Protein AF-A0A519QC49-F1 (afdb_monomer_lite)

Secondary structure (DSSP, 8-state):
-------------------------------------PPPPPPPPTTSHHHHHHTT----PPPGGGS-HHHHHHHHHHHHHHHHHHHHHHHHHHHHHHHHHHHHHHHHHHHHHHHHHHHHHHHHHHHHHHHHHHHHHHHHHHHHHHHHHHHTTSPP--PPPPP-

Radius of gyration: 49.4 Å; chains: 1; bounding box: 110×59×111 Å

Sequence (164 aa):
MTRTAAAAAVACLATLMMAAAPALAQSARPAAETQATAPAAPAPTPGSDDWLRQRGESYHSAPESAQDPAEVSATAKLNESIAARNAAAEQAEAAEQARFNSENQRWQDDAARSSTARVQWEADVAAANAAQARWERERAAYDAEVAACRASGRTCITPSPSPK

Foldseek 3Di:
DDDDDDDDD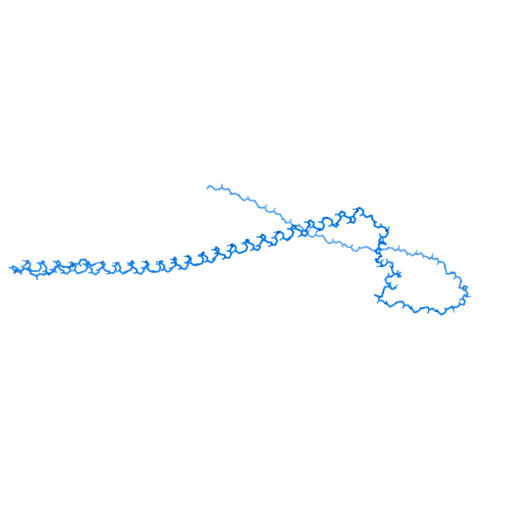DDDDDDDDDDDDDDDDDDDDDDDDDDDDDPDDDDDDPPDQVNCVVVVNDDDDDPPVPDDPVVVVVVVVVVVVVVVVVVVVVVVVVVVVVVVVVVVVVVVVVVVVVVVVVVVVVVVVVVVVVLVVVLVVQQVVVVVVVVVCVVVVHDDDDDRDDRD

pLDDT: mean 80.17, std 21.83, range [35.28, 98.81]

Structure (mmCIF, N/CA/C/O backbone):
data_AF-A0A519QC49-F1
#
_entry.id   AF-A0A519QC49-F1
#
loop_
_atom_site.group_PDB
_atom_site.id
_atom_site.type_symbol
_atom_site.label_atom_id
_atom_site.label_alt_id
_atom_site.label_comp_id
_atom_site.label_asym_id
_atom_site.label_entity_id
_atom_site.label_seq_id
_atom_site.pdbx_PDB_ins_code
_atom_site.Cartn_x
_atom_site.Cartn_y
_atom_site.Cartn_z
_atom_site.occupancy
_atom_site.B_iso_or_equiv
_atom_site.auth_seq_id
_atom_site.auth_comp_id
_atom_site.auth_asym_id
_atom_site.auth_atom_id
_atom_site.pdbx_PDB_model_num
ATOM 1 N N . MET A 1 1 ? 24.251 -10.880 28.088 1.00 37.25 1 MET A N 1
ATOM 2 C CA . MET A 1 1 ? 25.127 -11.609 27.144 1.00 37.25 1 MET A CA 1
ATOM 3 C C . MET A 1 1 ? 24.983 -10.948 25.766 1.00 37.25 1 MET A C 1
ATOM 5 O O . MET A 1 1 ? 24.085 -11.312 25.030 1.00 37.25 1 MET A O 1
ATOM 9 N N . THR A 1 2 ? 25.491 -9.729 25.546 1.00 39.72 2 THR A N 1
ATOM 10 C CA . THR A 1 2 ? 26.839 -9.334 25.051 1.00 39.72 2 THR A CA 1
ATOM 11 C C . THR A 1 2 ? 27.225 -9.871 23.669 1.00 39.72 2 THR A C 1
ATOM 13 O O . THR A 1 2 ? 27.637 -11.021 23.577 1.00 39.72 2 THR A O 1
ATOM 16 N N . ARG A 1 3 ? 27.206 -8.986 22.658 1.00 42.25 3 ARG A N 1
ATOM 17 C CA . ARG A 1 3 ? 28.170 -8.855 21.537 1.00 42.25 3 ARG A CA 1
ATOM 18 C C . ARG A 1 3 ? 28.115 -7.386 21.058 1.00 42.25 3 ARG A C 1
ATOM 20 O O . ARG A 1 3 ? 27.087 -6.978 20.539 1.00 42.25 3 ARG A O 1
ATOM 27 N N . THR A 1 4 ? 28.929 -6.485 21.619 1.00 43.25 4 THR A N 1
ATOM 28 C CA . THR A 1 4 ? 30.255 -5.984 21.161 1.00 43.25 4 THR A CA 1
ATOM 29 C C . THR A 1 4 ? 30.256 -5.187 19.850 1.00 43.25 4 THR A C 1
ATOM 31 O O . THR A 1 4 ? 29.840 -5.680 18.809 1.00 43.25 4 THR A O 1
ATOM 34 N N . ALA A 1 5 ? 30.780 -3.961 19.959 1.00 49.41 5 ALA A N 1
ATOM 35 C CA . ALA A 1 5 ? 30.944 -2.907 18.959 1.00 49.41 5 ALA A CA 1
ATOM 36 C C . ALA A 1 5 ? 32.330 -2.913 18.270 1.00 49.41 5 ALA A C 1
ATOM 38 O O . ALA A 1 5 ? 33.265 -3.503 18.804 1.00 49.41 5 ALA A O 1
ATOM 39 N N . ALA A 1 6 ? 32.463 -2.170 17.161 1.00 38.78 6 ALA A N 1
ATOM 40 C CA . ALA A 1 6 ? 33.683 -1.508 16.646 1.00 38.78 6 ALA A CA 1
ATOM 41 C C . ALA A 1 6 ? 33.224 -0.490 15.564 1.00 38.78 6 ALA A C 1
ATOM 43 O O . ALA A 1 6 ? 32.424 -0.877 14.721 1.00 38.78 6 ALA A O 1
ATOM 44 N N . ALA A 1 7 ? 33.448 0.832 15.565 1.00 42.34 7 ALA A N 1
ATOM 45 C CA . ALA A 1 7 ? 34.576 1.739 15.846 1.00 42.34 7 ALA A CA 1
ATOM 46 C C . ALA A 1 7 ? 35.445 2.107 14.609 1.00 42.34 7 ALA A C 1
ATOM 48 O O . ALA A 1 7 ? 36.237 1.297 14.149 1.00 42.34 7 ALA A O 1
ATOM 49 N N . ALA A 1 8 ? 35.316 3.389 14.210 1.00 44.12 8 ALA A N 1
ATOM 50 C CA . ALA A 1 8 ? 36.324 4.356 13.723 1.00 44.12 8 ALA A CA 1
ATOM 51 C C . ALA A 1 8 ? 36.973 4.260 12.318 1.00 44.12 8 ALA A C 1
ATOM 53 O O . ALA A 1 8 ? 37.589 3.260 11.979 1.00 44.12 8 ALA A O 1
ATOM 54 N N . ALA A 1 9 ? 36.997 5.400 11.598 1.00 39.31 9 ALA A N 1
ATOM 55 C CA . ALA A 1 9 ? 38.234 6.055 11.119 1.00 39.31 9 ALA A CA 1
ATOM 56 C C . ALA A 1 9 ? 37.977 7.481 10.560 1.00 39.31 9 ALA A C 1
ATOM 58 O O . ALA A 1 9 ? 36.993 7.730 9.872 1.00 39.31 9 ALA A O 1
ATOM 59 N N . VAL A 1 10 ? 38.890 8.400 10.891 1.00 48.16 10 VAL A N 1
ATOM 60 C CA . VAL A 1 10 ? 38.971 9.847 10.584 1.00 48.16 10 VAL A CA 1
ATOM 61 C C . VAL A 1 10 ? 40.081 10.100 9.538 1.00 48.16 10 VAL A C 1
ATOM 63 O O . VAL A 1 10 ? 40.940 9.236 9.386 1.00 48.16 10 VAL A O 1
ATOM 66 N N . ALA A 1 11 ? 40.115 11.318 8.956 1.00 41.78 11 ALA A N 1
ATOM 67 C CA . ALA A 1 11 ? 41.277 12.068 8.401 1.00 41.78 11 ALA A CA 1
ATOM 68 C C . ALA A 1 11 ? 41.340 12.162 6.858 1.00 41.78 11 ALA A C 1
ATOM 70 O O . ALA A 1 11 ? 40.933 11.237 6.175 1.00 41.78 11 ALA A O 1
ATOM 71 N N . CYS A 1 12 ? 41.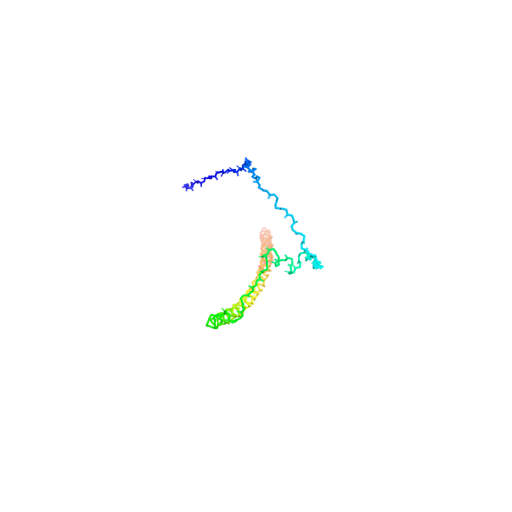888 13.191 6.198 1.00 35.28 12 CYS A N 1
ATOM 72 C CA . CYS A 1 12 ? 42.264 14.583 6.486 1.00 35.28 12 CYS A CA 1
ATOM 73 C C . CYS A 1 12 ? 42.621 15.237 5.127 1.00 35.28 12 CYS A C 1
ATOM 75 O O . CYS A 1 12 ? 42.985 14.550 4.179 1.00 35.28 12 CYS A O 1
ATOM 77 N N . LEU A 1 13 ? 42.541 16.568 5.097 1.00 48.38 13 LEU A N 1
ATOM 78 C CA . LEU A 1 13 ? 43.087 17.560 4.153 1.00 48.38 13 LEU A CA 1
ATOM 79 C C . LEU A 1 13 ? 44.242 17.161 3.205 1.00 48.38 13 LEU A C 1
ATOM 81 O O . LEU A 1 13 ? 45.241 16.596 3.639 1.00 48.38 13 LEU A O 1
ATOM 85 N N . ALA A 1 14 ? 44.198 17.694 1.975 1.00 48.84 14 ALA A N 1
ATOM 86 C CA . ALA A 1 14 ? 45.393 18.019 1.189 1.00 48.84 14 ALA A CA 1
ATOM 87 C C . ALA A 1 14 ? 45.165 19.275 0.318 1.00 48.84 14 ALA A C 1
ATOM 89 O O . ALA A 1 14 ? 44.470 19.244 -0.695 1.00 48.84 14 ALA A O 1
ATOM 90 N N . THR A 1 15 ? 45.755 20.390 0.745 1.00 52.38 15 THR A N 1
ATOM 91 C CA . THR A 1 15 ? 46.051 21.591 -0.047 1.00 52.38 15 THR A CA 1
ATOM 92 C C . THR A 1 15 ? 47.327 21.357 -0.861 1.00 52.38 15 THR A C 1
ATOM 94 O O . THR A 1 15 ? 48.278 20.779 -0.337 1.00 52.38 15 THR A O 1
ATOM 97 N N . LEU A 1 16 ? 47.408 21.850 -2.104 1.00 48.03 16 LEU A N 1
ATOM 98 C CA . LEU A 1 16 ? 48.689 21.945 -2.813 1.00 48.03 16 LEU A CA 1
ATOM 99 C C . LEU A 1 16 ? 48.886 23.300 -3.502 1.00 48.03 16 LEU A C 1
ATOM 101 O O . LEU A 1 16 ? 47.982 23.869 -4.106 1.00 48.03 16 LEU A O 1
ATOM 105 N N . MET A 1 17 ? 50.109 23.784 -3.310 1.00 41.59 17 MET A N 1
ATOM 106 C CA . MET A 1 17 ? 50.662 25.113 -3.536 1.00 41.59 17 MET A CA 1
ATOM 107 C C . MET A 1 17 ? 51.087 25.391 -4.985 1.00 41.59 17 MET A C 1
ATOM 109 O O . MET A 1 17 ? 51.425 24.492 -5.750 1.00 41.59 17 MET A O 1
ATOM 113 N N . MET A 1 18 ? 51.158 26.692 -5.270 1.00 47.38 18 MET A N 1
ATOM 114 C CA . MET A 1 18 ? 51.899 27.368 -6.340 1.00 47.38 18 MET A CA 1
ATOM 115 C C . MET A 1 18 ? 53.358 26.913 -6.508 1.00 47.38 18 MET A C 1
ATOM 117 O O . MET A 1 18 ? 54.070 26.727 -5.524 1.00 47.38 18 MET A O 1
ATOM 121 N N . ALA A 1 19 ? 53.841 26.938 -7.756 1.00 43.78 19 ALA A N 1
ATOM 122 C CA . ALA A 1 19 ? 55.241 27.203 -8.086 1.00 43.78 19 ALA A CA 1
ATOM 123 C C . ALA A 1 19 ? 55.346 27.891 -9.462 1.00 43.78 19 ALA A C 1
ATOM 125 O O . ALA A 1 19 ? 54.732 27.460 -10.436 1.00 43.78 19 ALA A O 1
ATOM 126 N N . ALA A 1 20 ? 56.116 28.977 -9.514 1.00 47.41 20 ALA A N 1
ATOM 127 C CA . ALA A 1 20 ? 56.465 29.749 -10.703 1.00 47.41 20 ALA A CA 1
ATOM 128 C C . ALA A 1 20 ? 57.915 29.458 -11.131 1.00 47.41 20 ALA A C 1
ATOM 130 O O . ALA A 1 20 ? 58.715 29.082 -10.276 1.00 47.41 20 ALA A O 1
ATOM 131 N N . ALA A 1 21 ? 58.233 29.704 -12.414 1.00 45.84 21 ALA A N 1
ATOM 132 C CA . ALA A 1 21 ? 59.450 30.334 -12.988 1.00 45.84 21 ALA A CA 1
ATOM 133 C C . ALA A 1 21 ? 59.726 29.807 -14.437 1.00 45.84 21 ALA A C 1
ATOM 135 O O . ALA A 1 21 ? 58.966 28.969 -14.916 1.00 45.84 21 ALA A O 1
ATOM 136 N N . PRO A 1 22 ? 60.694 30.350 -15.209 1.00 56.56 22 PRO A N 1
ATOM 137 C CA . PRO A 1 22 ? 60.432 31.283 -16.310 1.00 56.56 22 PRO A CA 1
ATOM 138 C C . PRO A 1 22 ? 60.969 30.784 -17.671 1.00 56.56 22 PRO A C 1
ATOM 140 O O . PRO A 1 22 ? 61.798 29.884 -17.737 1.00 56.56 22 PRO A O 1
ATOM 143 N N . ALA A 1 23 ? 60.576 31.420 -18.777 1.00 45.97 23 ALA A N 1
ATOM 144 C CA . ALA A 1 23 ? 61.302 31.282 -20.042 1.00 45.97 23 ALA A CA 1
ATOM 145 C C . ALA A 1 23 ? 61.271 32.601 -20.824 1.00 45.97 23 ALA A C 1
ATOM 147 O O . ALA A 1 23 ? 60.278 32.959 -21.451 1.00 45.97 23 ALA A O 1
ATOM 148 N N . LEU A 1 24 ? 62.386 33.328 -20.758 1.00 49.75 24 LEU A N 1
ATOM 149 C CA . LEU A 1 24 ? 62.746 34.352 -21.730 1.00 49.75 24 LEU A CA 1
ATOM 150 C C . LEU A 1 24 ? 63.392 33.644 -22.924 1.00 49.75 24 LEU A C 1
ATOM 152 O O . LEU A 1 24 ? 64.420 32.991 -22.761 1.00 49.75 24 LEU A O 1
ATOM 156 N N . ALA A 1 25 ? 62.823 33.805 -24.116 1.00 43.47 25 ALA A N 1
ATOM 157 C CA . ALA A 1 25 ? 63.493 33.481 -25.370 1.00 43.47 25 ALA A CA 1
ATOM 158 C C . ALA A 1 25 ? 63.182 34.567 -26.410 1.00 43.47 25 ALA A C 1
ATOM 160 O O . ALA A 1 25 ? 62.056 34.708 -26.882 1.00 43.47 25 ALA A O 1
ATOM 161 N N . GLN A 1 26 ? 64.208 35.359 -26.725 1.00 51.94 26 GLN A N 1
ATOM 162 C CA . GLN A 1 26 ? 64.275 36.258 -27.875 1.00 51.94 26 GLN A CA 1
ATOM 163 C C . GLN A 1 26 ? 64.274 35.452 -29.177 1.00 51.94 26 GLN A C 1
ATOM 165 O O . GLN A 1 26 ? 64.988 34.460 -29.289 1.00 51.94 26 GLN A O 1
ATOM 170 N N . SER A 1 27 ? 63.589 35.941 -30.207 1.00 42.03 27 SER A N 1
ATOM 171 C CA . SER A 1 27 ? 64.071 35.813 -31.586 1.00 42.03 27 SER A CA 1
ATOM 172 C C . SER A 1 27 ? 63.411 36.858 -32.488 1.00 42.03 27 SER A C 1
ATOM 174 O O . SER A 1 27 ? 62.377 37.437 -32.169 1.00 42.03 27 SER A O 1
ATOM 176 N N . ALA A 1 28 ? 64.147 37.191 -33.540 1.00 38.69 28 ALA A N 1
ATOM 177 C CA . ALA A 1 28 ? 64.133 38.434 -34.290 1.00 38.69 28 ALA A CA 1
ATOM 178 C C . ALA A 1 28 ? 62.823 38.763 -35.022 1.00 38.69 28 ALA A C 1
ATOM 180 O O . ALA A 1 28 ? 62.079 37.888 -35.449 1.00 38.69 28 ALA A O 1
ATOM 181 N N . ARG A 1 29 ? 62.611 40.066 -35.240 1.00 39.09 29 ARG A N 1
ATOM 182 C CA . ARG A 1 29 ? 61.580 40.627 -36.117 1.00 39.09 29 ARG A CA 1
ATOM 183 C C . ARG A 1 29 ? 62.079 40.561 -37.571 1.00 39.09 29 ARG A C 1
ATOM 185 O O . ARG A 1 29 ? 63.061 41.243 -37.868 1.00 39.09 29 ARG A O 1
ATOM 192 N N . PRO A 1 30 ? 61.450 39.799 -38.483 1.00 39.25 30 PRO A N 1
ATOM 193 C CA . PRO A 1 30 ? 61.701 39.950 -39.910 1.00 39.25 30 PRO A CA 1
ATOM 194 C C . PRO A 1 30 ? 61.126 41.288 -40.380 1.00 39.25 30 PRO A C 1
ATOM 196 O O . PRO A 1 30 ? 60.060 41.716 -39.929 1.00 39.25 30 PRO A O 1
ATOM 199 N N . ALA A 1 31 ? 61.862 41.964 -41.257 1.00 42.38 31 ALA A N 1
ATOM 200 C CA . ALA A 1 31 ? 61.419 43.179 -41.918 1.00 42.38 31 ALA A CA 1
ATOM 201 C C . ALA A 1 31 ? 60.118 42.919 -42.696 1.00 42.38 31 ALA A C 1
ATOM 203 O O . ALA A 1 31 ? 59.970 41.891 -43.351 1.00 42.38 31 ALA A O 1
ATOM 204 N N . ALA A 1 32 ? 59.176 43.856 -42.598 1.00 40.34 32 ALA A N 1
ATOM 205 C CA . ALA A 1 32 ? 57.923 43.808 -43.334 1.00 40.34 32 ALA A CA 1
ATOM 206 C C . ALA A 1 32 ? 58.181 44.097 -44.820 1.00 40.34 32 ALA A C 1
ATOM 208 O O . ALA A 1 32 ? 58.502 45.228 -45.185 1.00 40.34 32 ALA A O 1
ATOM 209 N N . GLU A 1 33 ? 58.006 43.091 -45.674 1.00 40.94 33 GLU A N 1
ATOM 210 C CA . GLU A 1 33 ? 57.756 43.313 -47.095 1.00 40.94 33 GLU A CA 1
ATOM 211 C C . GLU A 1 33 ? 56.316 43.809 -47.261 1.00 40.94 33 GLU A C 1
ATOM 213 O O . GLU A 1 33 ? 55.355 43.214 -46.770 1.00 40.94 33 GLU A O 1
ATOM 218 N N . THR A 1 34 ? 56.168 44.960 -47.907 1.00 42.22 34 THR A N 1
ATOM 219 C CA . THR A 1 34 ? 54.884 45.619 -48.133 1.00 42.22 34 THR A CA 1
ATOM 220 C C . THR A 1 34 ? 54.159 44.909 -49.278 1.00 42.22 34 THR A C 1
ATOM 222 O O . THR A 1 34 ? 54.372 45.228 -50.445 1.00 42.22 34 THR A O 1
ATOM 225 N N . GLN A 1 35 ? 53.310 43.928 -48.963 1.00 44.38 35 GLN A N 1
ATOM 226 C CA . GLN A 1 35 ? 52.322 43.408 -49.912 1.00 44.38 35 GLN A CA 1
ATOM 227 C C . GLN A 1 35 ? 51.031 44.220 -49.810 1.00 44.38 35 GLN A C 1
ATOM 229 O O . GLN A 1 35 ? 50.481 44.423 -48.728 1.00 44.38 35 GLN A O 1
ATOM 234 N N . ALA A 1 36 ? 50.587 44.717 -50.963 1.00 45.47 36 ALA A N 1
ATOM 235 C CA . ALA A 1 36 ? 49.388 45.521 -51.129 1.00 45.47 36 ALA A CA 1
ATOM 236 C C . ALA A 1 36 ? 48.157 44.824 -50.526 1.00 45.47 36 ALA A C 1
ATOM 238 O O . ALA A 1 36 ? 47.820 43.694 -50.876 1.00 45.47 36 ALA A O 1
ATOM 239 N N . THR A 1 37 ? 47.491 45.524 -49.612 1.00 41.78 37 THR A N 1
ATOM 240 C CA . THR A 1 37 ? 46.314 45.063 -48.881 1.00 41.78 37 THR A CA 1
ATOM 241 C C . THR A 1 37 ? 45.122 44.944 -49.831 1.00 41.78 37 THR A C 1
ATOM 243 O O . THR A 1 37 ? 44.555 45.948 -50.263 1.00 41.78 37 THR A O 1
ATOM 246 N N . ALA A 1 38 ? 44.694 43.716 -50.126 1.00 53.53 38 ALA A N 1
ATOM 247 C CA . ALA A 1 38 ? 43.283 43.480 -50.419 1.00 53.53 38 ALA A CA 1
ATOM 248 C C . ALA A 1 38 ? 42.468 43.846 -49.159 1.00 53.53 38 ALA A C 1
ATOM 250 O O . ALA A 1 38 ? 42.974 43.650 -48.049 1.00 53.53 38 ALA A O 1
ATOM 251 N N . PRO A 1 39 ? 41.247 44.400 -49.278 1.00 51.66 39 PRO A N 1
ATOM 252 C CA . PRO A 1 39 ? 40.447 44.746 -48.108 1.00 51.66 39 PRO A CA 1
ATOM 253 C C . PRO A 1 39 ? 40.263 43.511 -47.220 1.00 51.66 39 PRO A C 1
ATOM 255 O O . PRO A 1 39 ? 39.796 42.467 -47.677 1.00 51.66 39 PRO A O 1
ATOM 258 N N . ALA A 1 40 ? 40.676 43.631 -45.957 1.00 58.31 40 ALA A N 1
ATOM 259 C CA . ALA A 1 40 ? 40.517 42.579 -44.968 1.00 58.31 40 ALA A CA 1
ATOM 260 C C . ALA A 1 40 ? 39.022 42.295 -44.778 1.00 58.31 40 ALA A C 1
ATOM 262 O O . ALA A 1 40 ? 38.237 43.214 -44.529 1.00 58.31 40 ALA A O 1
ATOM 263 N N . ALA A 1 41 ? 38.632 41.026 -44.899 1.00 64.75 41 ALA A N 1
ATOM 264 C CA . ALA A 1 41 ? 37.299 40.591 -44.510 1.00 64.75 41 ALA A CA 1
ATOM 265 C C . ALA A 1 41 ? 37.049 40.956 -43.029 1.00 64.75 41 ALA A C 1
ATOM 267 O O . ALA A 1 41 ? 37.993 40.917 -42.230 1.00 64.75 41 ALA A O 1
ATOM 268 N N . PRO A 1 42 ? 35.814 41.333 -42.647 1.00 73.06 42 PRO A N 1
ATOM 269 C CA . PRO A 1 42 ? 35.497 41.655 -41.261 1.00 73.06 42 PRO A CA 1
ATOM 270 C C . PRO A 1 42 ? 35.836 40.472 -40.346 1.00 73.06 42 PRO A C 1
ATOM 272 O O . PRO A 1 42 ? 35.578 39.318 -40.688 1.00 73.06 42 PRO A O 1
ATOM 275 N N . ALA A 1 43 ? 36.429 40.764 -39.185 1.00 75.44 43 ALA A N 1
ATOM 276 C CA . ALA A 1 43 ? 36.737 39.740 -38.192 1.00 75.44 43 ALA A CA 1
ATOM 277 C C . ALA A 1 43 ? 35.440 39.031 -37.757 1.00 75.44 43 ALA A C 1
ATOM 279 O O . ALA A 1 43 ? 34.426 39.707 -37.548 1.00 75.44 43 ALA A O 1
ATOM 280 N N . PRO A 1 44 ? 35.446 37.693 -37.623 1.00 78.94 44 PRO A N 1
ATOM 281 C CA . PRO A 1 44 ? 34.238 36.958 -37.286 1.00 78.94 44 PRO A CA 1
ATOM 282 C C . PRO A 1 44 ? 33.751 37.362 -35.895 1.00 78.94 44 PRO A C 1
ATOM 284 O O . PRO A 1 44 ? 34.535 37.551 -34.960 1.00 78.94 44 PRO A O 1
ATOM 287 N N . THR A 1 45 ? 32.437 37.498 -35.753 1.00 86.69 45 THR A N 1
ATOM 288 C CA . THR A 1 45 ? 31.814 37.868 -34.482 1.00 86.69 45 THR A CA 1
ATOM 289 C C . THR A 1 45 ? 3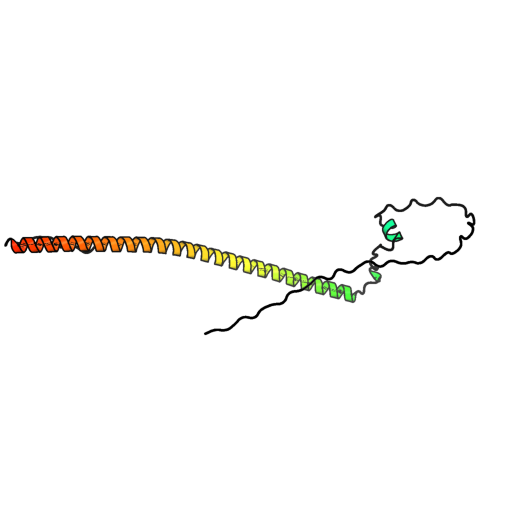2.086 36.788 -33.428 1.00 86.69 45 THR A C 1
ATOM 291 O O . THR A 1 45 ? 31.868 35.612 -33.729 1.00 86.69 45 THR A O 1
ATOM 294 N N . PRO A 1 46 ? 32.527 37.134 -32.201 1.00 81.81 46 PRO A N 1
ATOM 295 C CA . PRO A 1 46 ? 32.704 36.159 -31.127 1.00 81.81 46 PRO A CA 1
ATOM 296 C C . PRO A 1 46 ? 31.462 35.284 -30.929 1.00 81.81 46 PRO A C 1
ATOM 298 O O . PRO A 1 46 ? 30.357 35.800 -30.789 1.00 81.81 46 PRO A O 1
ATOM 301 N N . GLY A 1 47 ? 31.649 33.963 -30.955 1.00 75.62 47 GLY A N 1
ATOM 302 C CA . GLY A 1 47 ? 30.569 32.973 -30.853 1.00 75.62 47 GLY A CA 1
ATOM 303 C C . GLY A 1 47 ? 29.872 32.596 -32.167 1.00 75.62 47 GLY A C 1
ATOM 304 O O . GLY A 1 47 ? 29.040 31.698 -32.148 1.00 75.62 47 GLY A O 1
ATOM 305 N N . SER A 1 48 ? 30.200 33.227 -33.300 1.00 81.44 48 SER A N 1
ATOM 306 C CA . SER A 1 48 ? 29.734 32.774 -34.623 1.00 81.44 48 SER A CA 1
ATOM 307 C C . SER A 1 48 ? 30.434 31.484 -35.069 1.00 81.44 48 SER A C 1
ATOM 309 O O . SER A 1 48 ? 31.549 31.196 -34.628 1.00 81.44 48 SER A O 1
ATOM 311 N N . ASP A 1 49 ? 29.829 30.737 -35.995 1.00 80.06 49 ASP A N 1
ATOM 312 C CA . ASP A 1 49 ? 30.426 29.513 -36.551 1.00 80.06 49 ASP A CA 1
ATOM 313 C C . ASP A 1 49 ? 31.800 29.766 -37.183 1.00 80.06 49 ASP A C 1
ATOM 315 O O . ASP A 1 49 ? 32.718 28.968 -37.015 1.00 80.06 49 ASP A O 1
ATOM 319 N N . ASP A 1 50 ? 31.985 30.908 -37.850 1.00 77.81 50 ASP A N 1
ATOM 320 C CA . ASP A 1 50 ? 33.273 31.302 -38.428 1.00 77.81 50 ASP A CA 1
ATOM 321 C C . ASP A 1 50 ? 34.323 31.602 -37.345 1.00 77.81 50 ASP A C 1
ATOM 323 O O . ASP A 1 50 ? 35.504 31.294 -37.519 1.00 77.81 50 ASP A O 1
ATOM 327 N N . TRP A 1 51 ? 33.900 32.148 -36.200 1.00 84.06 51 TRP A N 1
ATOM 328 C CA . TRP A 1 51 ? 34.765 32.384 -35.041 1.00 84.06 51 TRP A CA 1
ATOM 329 C C . TRP A 1 51 ? 35.167 31.072 -34.358 1.00 84.06 51 TRP A C 1
ATOM 331 O O . TRP A 1 51 ? 36.331 30.893 -33.998 1.00 84.06 51 TRP A O 1
ATOM 341 N N . LEU A 1 52 ? 34.237 30.122 -34.239 1.00 83.38 52 LEU A N 1
ATOM 342 C CA . LEU A 1 52 ? 34.521 28.775 -33.737 1.00 83.38 52 LEU A CA 1
ATOM 343 C C . LEU A 1 52 ? 35.427 27.997 -34.700 1.00 83.38 52 LEU A C 1
ATOM 345 O O . LEU A 1 52 ? 36.350 27.313 -34.255 1.00 83.38 52 LEU A O 1
ATOM 349 N N . ARG A 1 53 ? 35.227 28.148 -36.017 1.00 80.06 53 ARG A N 1
ATOM 350 C CA . ARG A 1 53 ? 36.048 27.503 -37.054 1.00 80.06 53 ARG A CA 1
ATOM 351 C C . ARG A 1 53 ? 37.486 27.999 -37.024 1.00 80.06 53 ARG A C 1
ATOM 353 O O . ARG A 1 53 ? 38.404 27.187 -37.082 1.00 80.06 53 ARG A O 1
ATOM 360 N N . GLN A 1 54 ? 37.694 29.306 -36.849 1.00 78.88 54 GLN A N 1
ATOM 361 C CA . GLN A 1 54 ? 39.037 29.879 -36.684 1.00 78.88 54 GLN A CA 1
ATOM 362 C C . GLN A 1 54 ? 39.749 29.392 -35.417 1.00 78.88 54 GLN A C 1
ATOM 364 O O . GLN A 1 54 ? 40.974 29.294 -35.405 1.00 78.88 54 GLN A O 1
ATOM 369 N N . ARG A 1 55 ? 39.000 29.059 -34.360 1.00 82.38 55 ARG A N 1
ATOM 370 C CA . ARG A 1 55 ? 39.551 28.530 -33.104 1.00 82.38 55 ARG A CA 1
ATOM 371 C C . ARG A 1 55 ? 39.740 27.011 -33.105 1.00 82.38 55 ARG A C 1
ATOM 373 O O . ARG A 1 55 ? 40.179 26.465 -32.098 1.00 82.38 55 ARG A O 1
ATOM 380 N N . GLY A 1 56 ? 39.430 26.334 -34.213 1.00 76.25 56 GLY A N 1
ATOM 381 C CA . GLY A 1 56 ? 39.477 24.874 -34.302 1.00 76.25 56 GLY A CA 1
ATOM 382 C C . GLY A 1 56 ? 38.418 24.173 -33.441 1.00 76.25 56 GLY A C 1
ATOM 383 O O . GLY A 1 56 ? 38.527 22.978 -33.201 1.00 76.25 56 GLY A O 1
ATOM 384 N N . GLU A 1 57 ? 37.396 24.900 -32.978 1.00 79.88 57 GLU A N 1
ATOM 385 C CA . GLU A 1 57 ? 36.338 24.402 -32.084 1.00 79.88 57 GLU A CA 1
ATOM 386 C C . GLU A 1 57 ? 35.052 24.016 -32.830 1.00 79.88 57 GLU A C 1
ATOM 388 O O . GLU A 1 57 ? 34.012 23.774 -32.222 1.00 79.88 57 GLU A O 1
ATOM 393 N N . SER A 1 58 ? 35.085 23.952 -34.161 1.00 75.06 58 SER A N 1
ATOM 394 C CA . SER A 1 58 ? 33.939 23.478 -34.933 1.00 75.06 58 SER A CA 1
ATOM 395 C C . SER A 1 58 ? 33.872 21.955 -34.932 1.00 75.06 58 SER A C 1
ATOM 397 O O . SER A 1 58 ? 34.697 21.289 -35.554 1.00 75.06 58 SER A O 1
ATOM 399 N N . TYR A 1 59 ? 32.849 21.399 -34.280 1.00 72.69 59 TYR A N 1
ATOM 400 C CA . TYR A 1 59 ? 32.463 20.012 -34.516 1.00 72.69 59 TYR A CA 1
ATOM 401 C C . TYR A 1 59 ? 31.932 19.887 -35.948 1.00 72.69 59 TYR A C 1
ATOM 403 O O . TYR A 1 59 ? 31.002 20.591 -36.348 1.00 72.69 59 TYR A O 1
ATOM 411 N N . HIS A 1 60 ? 32.531 19.002 -36.737 1.00 72.62 60 HIS A N 1
ATOM 412 C CA . HIS A 1 60 ? 32.022 18.622 -38.048 1.00 72.62 60 HIS A CA 1
ATOM 413 C C . HIS A 1 60 ? 31.707 17.134 -38.005 1.00 72.62 60 HIS A C 1
ATOM 415 O O . HIS A 1 60 ? 32.605 16.310 -37.830 1.00 72.62 60 HIS A O 1
ATOM 421 N N . SER A 1 61 ? 30.424 16.793 -38.131 1.00 79.12 61 SER A N 1
ATOM 422 C CA . SER A 1 61 ? 30.016 15.404 -38.315 1.00 79.12 61 SER A CA 1
ATOM 423 C C . SER A 1 61 ? 30.669 14.862 -39.582 1.00 79.12 61 SER A C 1
ATOM 425 O O . SER A 1 61 ? 30.695 15.548 -40.609 1.00 79.12 61 SER A O 1
ATOM 427 N N . ALA A 1 62 ? 31.170 13.628 -39.523 1.00 79.12 62 ALA A N 1
ATOM 428 C CA . ALA A 1 62 ? 31.610 12.939 -40.726 1.00 79.12 62 ALA A CA 1
ATOM 429 C C . ALA A 1 62 ? 30.453 12.911 -41.747 1.00 79.12 62 ALA A C 1
ATOM 431 O O . ALA A 1 62 ? 29.292 12.778 -41.343 1.00 79.12 62 ALA A O 1
ATOM 432 N N . PRO A 1 63 ? 30.735 13.067 -43.053 1.00 85.31 63 PRO A N 1
ATOM 433 C CA . PRO A 1 63 ? 29.692 12.989 -44.068 1.00 85.31 63 PRO A CA 1
ATOM 434 C C . PRO A 1 63 ? 29.024 11.609 -44.025 1.00 85.31 63 PRO A C 1
ATOM 436 O O . PRO A 1 63 ? 29.668 10.619 -43.687 1.00 85.31 63 PRO A O 1
ATOM 439 N N . GLU A 1 64 ? 27.750 11.516 -44.405 1.00 83.94 64 GLU A N 1
ATOM 440 C CA . GLU A 1 64 ? 27.006 10.243 -44.397 1.00 83.94 64 GLU A CA 1
ATOM 441 C C . GLU A 1 64 ? 27.687 9.153 -45.239 1.00 83.94 64 GLU A C 1
ATOM 443 O O . GLU A 1 64 ? 27.648 7.982 -44.882 1.00 83.94 64 GLU A O 1
ATOM 448 N N . SER A 1 65 ? 28.405 9.537 -46.300 1.00 86.56 65 SER A N 1
ATOM 449 C CA . SER A 1 65 ? 29.210 8.623 -47.121 1.00 86.56 65 SER A CA 1
ATOM 450 C C . SER A 1 65 ? 30.371 7.956 -46.373 1.00 86.56 65 SER A C 1
ATOM 452 O O . SER A 1 65 ? 30.958 7.013 -46.893 1.00 86.56 65 SER A O 1
ATOM 454 N N . ALA A 1 66 ? 30.754 8.476 -45.204 1.00 89.31 66 ALA A N 1
ATOM 455 C CA . ALA A 1 66 ? 31.776 7.903 -44.333 1.00 89.31 66 ALA A CA 1
ATOM 456 C C . ALA A 1 66 ? 31.192 6.968 -43.258 1.00 89.31 66 ALA A C 1
ATOM 458 O O . ALA A 1 66 ? 31.961 6.389 -42.494 1.00 89.31 66 ALA A O 1
ATOM 459 N N . GLN A 1 67 ? 29.864 6.823 -43.177 1.00 91.19 67 GLN A N 1
ATOM 460 C CA . GLN A 1 67 ? 29.225 5.869 -42.271 1.00 91.19 67 GLN A CA 1
ATOM 461 C C . GLN A 1 67 ? 29.215 4.469 -42.887 1.00 91.19 67 GLN A C 1
ATOM 463 O O . GLN A 1 67 ? 28.971 4.315 -44.084 1.00 91.19 67 GLN A O 1
ATOM 468 N N . ASP A 1 68 ? 29.429 3.444 -42.063 1.00 94.56 68 ASP A N 1
ATOM 469 C CA . ASP A 1 68 ? 29.234 2.057 -42.476 1.00 94.56 68 ASP A CA 1
ATOM 470 C C . ASP A 1 68 ? 27.725 1.729 -42.499 1.00 94.56 68 ASP A C 1
ATOM 472 O O . ASP A 1 68 ? 27.069 1.756 -41.448 1.00 94.56 68 ASP A O 1
ATOM 476 N N . PRO A 1 69 ? 27.140 1.377 -43.663 1.00 94.19 69 PRO A N 1
ATOM 477 C CA . PRO A 1 69 ? 25.730 1.001 -43.751 1.00 94.19 69 PRO A CA 1
ATOM 478 C C . PRO A 1 69 ? 25.344 -0.174 -42.836 1.00 94.19 69 PRO A C 1
ATOM 480 O O . PRO A 1 69 ? 24.193 -0.260 -42.394 1.00 94.19 69 PRO A O 1
ATOM 483 N N . ALA A 1 70 ? 26.281 -1.082 -42.536 1.00 96.69 70 ALA A N 1
ATOM 484 C CA . ALA A 1 70 ? 26.042 -2.205 -41.636 1.00 96.69 70 ALA A CA 1
ATOM 485 C C . ALA A 1 70 ? 25.860 -1.740 -40.183 1.00 96.69 70 ALA A C 1
ATOM 487 O O . ALA A 1 70 ? 24.925 -2.187 -39.511 1.00 96.69 70 ALA A O 1
ATOM 488 N N . GLU A 1 71 ? 26.691 -0.805 -39.714 1.00 96.44 71 GLU A N 1
ATOM 489 C CA . GLU A 1 71 ? 26.585 -0.223 -38.370 1.00 96.44 71 GLU A CA 1
ATOM 490 C C . GLU A 1 71 ? 25.302 0.597 -38.204 1.00 96.44 71 GLU A C 1
ATOM 492 O O . GLU A 1 71 ? 24.621 0.487 -37.178 1.00 96.44 71 GLU A O 1
ATOM 497 N N . VAL A 1 72 ? 24.908 1.356 -39.233 1.00 96.31 72 VAL A N 1
ATOM 498 C CA . VAL A 1 72 ? 23.638 2.101 -39.240 1.00 96.31 72 VAL A CA 1
ATOM 499 C C . VAL A 1 72 ? 22.450 1.142 -39.126 1.00 96.31 72 VAL A C 1
ATOM 501 O O . VAL A 1 72 ? 21.566 1.344 -38.291 1.00 96.31 72 VAL A O 1
ATOM 504 N N . SER A 1 73 ? 22.441 0.055 -39.907 1.00 97.56 73 SER A N 1
ATOM 505 C CA . SER A 1 73 ? 21.381 -0.959 -39.838 1.00 97.56 73 SER A CA 1
ATOM 506 C C . SER A 1 73 ? 21.325 -1.653 -38.473 1.00 97.56 73 SER A C 1
ATOM 508 O O . SER A 1 73 ? 20.238 -1.860 -37.926 1.00 97.56 73 SER A O 1
ATOM 510 N N . ALA A 1 74 ? 22.482 -1.999 -37.902 1.00 98.00 74 ALA A N 1
ATOM 511 C CA . ALA A 1 74 ? 22.564 -2.615 -36.581 1.00 98.00 74 ALA A CA 1
ATOM 512 C C . ALA A 1 74 ? 22.042 -1.673 -35.485 1.00 98.00 74 ALA A C 1
ATOM 514 O O . ALA A 1 74 ? 21.262 -2.093 -34.629 1.00 98.00 74 ALA A O 1
ATOM 515 N N . THR A 1 75 ? 22.403 -0.392 -35.558 1.00 97.75 75 THR A N 1
ATOM 516 C CA . THR A 1 75 ? 21.939 0.640 -34.624 1.00 97.75 75 THR A CA 1
ATOM 517 C C . THR A 1 75 ? 20.434 0.860 -34.736 1.00 97.75 75 THR A C 1
ATOM 519 O O . THR A 1 75 ? 19.747 0.917 -33.719 1.00 97.75 75 THR A O 1
ATOM 522 N N . ALA A 1 76 ? 19.889 0.906 -35.955 1.00 98.19 76 ALA A N 1
ATOM 523 C CA . ALA A 1 76 ? 18.449 1.023 -36.171 1.00 98.19 76 ALA A CA 1
ATOM 524 C C . ALA A 1 76 ? 17.680 -0.146 -35.529 1.00 98.19 76 ALA A C 1
ATOM 526 O O . ALA A 1 76 ? 16.733 0.082 -34.778 1.00 98.19 76 ALA A O 1
ATOM 527 N N . LYS A 1 77 ? 18.142 -1.389 -35.737 1.00 98.56 77 LYS A N 1
ATOM 528 C CA . LYS A 1 77 ? 17.549 -2.587 -35.114 1.00 98.56 77 LYS A CA 1
ATOM 529 C C . LYS A 1 77 ? 17.647 -2.564 -33.588 1.00 98.56 77 LYS A C 1
ATOM 531 O O . LYS A 1 77 ? 16.705 -2.951 -32.899 1.00 98.56 77 LYS A O 1
ATOM 536 N N . LEU A 1 78 ? 18.779 -2.113 -33.044 1.00 98.62 78 LEU A N 1
ATOM 537 C CA . LEU A 1 78 ? 18.950 -1.974 -31.599 1.00 98.62 78 LEU A CA 1
ATOM 538 C C . LEU A 1 78 ? 17.985 -0.930 -31.025 1.00 98.62 78 LEU A C 1
ATOM 540 O O . LEU A 1 78 ? 17.344 -1.191 -30.009 1.00 98.62 78 LEU A O 1
ATOM 544 N N . ASN A 1 79 ? 17.850 0.220 -31.683 1.00 98.62 79 ASN A N 1
ATOM 545 C CA . ASN A 1 79 ? 16.943 1.283 -31.258 1.00 98.62 79 ASN A CA 1
ATOM 546 C C . ASN A 1 79 ? 15.482 0.829 -31.300 1.00 98.62 79 ASN A C 1
ATOM 548 O O . ASN A 1 79 ? 14.740 1.095 -30.358 1.00 98.62 79 ASN A O 1
ATOM 552 N N . GLU A 1 80 ? 15.084 0.081 -32.330 1.00 98.75 80 GLU A N 1
ATOM 553 C CA . GLU A 1 80 ? 13.756 -0.534 -32.406 1.00 98.75 80 GLU A CA 1
ATOM 554 C C . GLU A 1 80 ? 13.523 -1.518 -31.247 1.00 98.75 80 GLU A C 1
ATOM 556 O O . GLU A 1 80 ? 12.495 -1.465 -30.572 1.00 98.75 80 GLU A O 1
ATOM 561 N N . SER A 1 81 ? 14.513 -2.359 -30.933 1.00 98.44 81 SER A N 1
ATOM 562 C CA . SER A 1 81 ? 14.448 -3.274 -29.787 1.00 98.44 81 SER A CA 1
ATOM 563 C C . SER A 1 81 ? 14.367 -2.540 -28.441 1.00 98.44 81 SER A C 1
ATOM 565 O O . SER A 1 81 ? 13.646 -2.971 -27.538 1.00 98.44 81 SER A O 1
ATOM 567 N N . ILE A 1 82 ? 15.097 -1.435 -28.274 1.00 98.69 82 ILE A N 1
ATOM 568 C CA . ILE A 1 82 ? 15.010 -0.589 -27.076 1.00 98.69 82 ILE A CA 1
ATOM 569 C C . ILE A 1 82 ? 13.616 0.031 -26.976 1.00 98.69 82 ILE A C 1
ATOM 571 O O . ILE A 1 82 ? 12.996 -0.077 -25.922 1.00 98.69 82 ILE A O 1
ATOM 575 N N . ALA A 1 83 ? 13.097 0.603 -28.063 1.00 98.81 83 ALA A N 1
ATOM 576 C CA . ALA A 1 83 ? 11.763 1.194 -28.090 1.00 98.81 83 ALA A CA 1
ATOM 577 C C . ALA A 1 83 ? 10.681 0.168 -27.720 1.00 98.81 83 ALA A C 1
ATOM 579 O O . ALA A 1 83 ? 9.831 0.449 -26.877 1.00 98.81 83 ALA A O 1
ATOM 580 N N . ALA A 1 84 ? 10.761 -1.050 -28.266 1.00 98.69 84 ALA A N 1
ATOM 581 C CA . ALA A 1 84 ? 9.835 -2.129 -27.936 1.00 98.69 84 ALA A CA 1
ATOM 582 C C . ALA A 1 84 ? 9.896 -2.525 -26.449 1.00 98.69 84 ALA A C 1
ATOM 584 O O . ALA A 1 84 ? 8.859 -2.717 -25.813 1.00 98.69 84 ALA A O 1
ATOM 585 N N . ARG A 1 85 ? 11.101 -2.615 -25.867 1.00 98.69 85 ARG A N 1
ATOM 586 C CA . ARG A 1 85 ? 11.271 -2.925 -24.437 1.00 98.69 85 ARG A CA 1
ATOM 587 C C . ARG A 1 85 ? 10.767 -1.804 -23.536 1.00 98.69 85 ARG A C 1
ATOM 589 O O . ARG A 1 85 ? 10.127 -2.100 -22.533 1.00 98.69 85 ARG A O 1
ATOM 596 N N . ASN A 1 86 ? 11.009 -0.550 -23.902 1.00 98.81 86 ASN A N 1
ATOM 597 C CA . ASN A 1 86 ? 10.513 0.600 -23.151 1.00 98.81 86 ASN A CA 1
ATOM 598 C C . ASN A 1 86 ? 8.982 0.636 -23.165 1.00 98.81 86 ASN A C 1
ATOM 600 O O . ASN A 1 86 ? 8.373 0.741 -22.108 1.00 98.81 86 ASN A O 1
ATOM 604 N N . ALA A 1 87 ? 8.356 0.427 -24.327 1.00 98.75 87 ALA A N 1
ATOM 605 C CA . ALA A 1 87 ? 6.900 0.370 -24.437 1.00 98.75 87 ALA A CA 1
ATOM 606 C C . ALA A 1 87 ? 6.287 -0.784 -23.620 1.00 98.75 87 ALA A C 1
ATOM 608 O O . ALA A 1 87 ? 5.209 -0.640 -23.043 1.00 98.75 87 ALA A O 1
ATOM 609 N N . ALA A 1 88 ? 6.962 -1.937 -23.557 1.00 98.69 88 ALA A N 1
ATOM 610 C CA . ALA A 1 88 ? 6.538 -3.048 -22.709 1.00 98.69 88 ALA A CA 1
ATOM 611 C C . ALA A 1 88 ? 6.687 -2.720 -21.213 1.00 98.69 88 ALA A C 1
ATOM 613 O O . ALA A 1 88 ? 5.799 -3.045 -20.425 1.00 98.69 88 ALA A O 1
ATOM 614 N N . ALA A 1 89 ? 7.779 -2.055 -20.825 1.00 98.75 89 ALA A N 1
ATOM 615 C CA . ALA A 1 89 ? 8.000 -1.613 -19.453 1.00 98.75 89 ALA A CA 1
ATOM 616 C C . ALA A 1 89 ? 6.946 -0.584 -19.019 1.00 98.75 89 ALA A C 1
ATOM 618 O O . ALA A 1 89 ? 6.336 -0.758 -17.973 1.00 98.75 89 ALA A O 1
ATOM 619 N N . GLU A 1 90 ? 6.648 0.421 -19.845 1.00 98.75 90 GLU A N 1
ATOM 620 C CA . GLU A 1 90 ? 5.606 1.420 -19.566 1.00 98.75 90 GLU A CA 1
ATOM 621 C C . GLU A 1 90 ? 4.236 0.775 -19.311 1.00 98.75 90 GLU A C 1
ATOM 623 O O . GLU A 1 90 ? 3.536 1.143 -18.367 1.00 98.75 90 GLU A O 1
ATOM 628 N N . GLN A 1 91 ? 3.865 -0.230 -20.109 1.00 98.56 91 GLN A N 1
ATOM 629 C CA . GLN A 1 91 ? 2.623 -0.979 -19.901 1.00 98.56 91 GLN A CA 1
ATOM 630 C C . GLN A 1 91 ? 2.638 -1.783 -18.596 1.00 98.56 91 GLN A C 1
ATOM 632 O O . GLN A 1 91 ? 1.627 -1.820 -17.891 1.00 98.56 91 GLN A O 1
ATOM 637 N N . ALA A 1 92 ? 3.765 -2.415 -18.264 1.00 98.69 92 ALA A N 1
ATOM 638 C CA . ALA A 1 92 ? 3.911 -3.171 -17.025 1.00 98.69 92 ALA A CA 1
ATOM 639 C C . ALA A 1 92 ? 3.819 -2.260 -15.789 1.00 98.69 92 ALA A C 1
ATOM 641 O O . ALA A 1 92 ? 3.070 -2.573 -14.865 1.00 98.69 92 ALA A O 1
ATOM 642 N N . GLU A 1 93 ? 4.498 -1.112 -15.802 1.00 98.81 93 GLU A N 1
ATOM 643 C CA . GLU A 1 93 ? 4.443 -0.121 -14.720 1.00 98.81 93 GLU A CA 1
ATOM 644 C C . GLU A 1 93 ? 3.030 0.454 -14.555 1.00 98.81 93 GLU A C 1
ATOM 646 O O . GLU A 1 93 ? 2.524 0.565 -13.439 1.00 98.81 93 GLU A O 1
ATOM 651 N N . ALA A 1 94 ? 2.334 0.753 -15.658 1.00 98.69 94 ALA A N 1
ATOM 652 C CA . ALA A 1 94 ? 0.949 1.216 -15.602 1.00 98.69 94 ALA A CA 1
ATOM 653 C C . ALA A 1 94 ? 0.009 0.162 -14.988 1.00 98.69 94 ALA A C 1
ATOM 655 O O . ALA A 1 94 ? -0.855 0.496 -14.170 1.00 98.69 94 ALA A O 1
ATOM 656 N N . ALA A 1 95 ? 0.184 -1.113 -15.350 1.00 98.62 95 ALA A N 1
ATOM 657 C CA . ALA A 1 95 ? -0.593 -2.214 -14.790 1.00 98.62 95 ALA A CA 1
ATOM 658 C C . ALA A 1 95 ? -0.299 -2.425 -13.295 1.00 98.62 95 ALA A C 1
ATOM 660 O O . ALA A 1 95 ? -1.227 -2.618 -12.504 1.00 98.62 95 ALA A O 1
ATOM 661 N N . GLU A 1 96 ? 0.971 -2.345 -12.893 1.00 98.69 96 GLU A N 1
ATOM 662 C CA . GLU A 1 96 ? 1.378 -2.454 -11.493 1.00 98.69 96 GLU A CA 1
ATOM 663 C C . GLU A 1 96 ? 0.822 -1.297 -10.661 1.00 98.69 96 GLU A C 1
ATOM 665 O O . GLU A 1 96 ? 0.229 -1.524 -9.607 1.00 98.69 96 GLU A O 1
ATOM 670 N N . GLN A 1 97 ? 0.916 -0.065 -11.164 1.00 98.81 97 GLN A N 1
ATOM 671 C CA . GLN A 1 97 ? 0.362 1.107 -10.494 1.00 98.81 97 GLN A CA 1
ATOM 672 C C . GLN A 1 97 ? -1.158 0.993 -10.327 1.00 98.81 97 GLN A C 1
ATOM 674 O O . GLN A 1 97 ? -1.693 1.319 -9.264 1.00 98.81 97 GLN A O 1
ATOM 679 N N . ALA A 1 98 ? -1.869 0.503 -11.347 1.00 98.69 98 ALA A N 1
ATOM 680 C CA . ALA A 1 98 ? -3.306 0.260 -11.258 1.00 98.69 98 ALA A CA 1
ATOM 681 C C . ALA A 1 98 ? -3.637 -0.798 -10.192 1.00 98.69 98 ALA A C 1
ATOM 683 O O . ALA A 1 98 ? -4.549 -0.594 -9.385 1.00 98.69 98 ALA A O 1
ATOM 684 N N . ARG A 1 99 ? -2.867 -1.895 -10.137 1.00 98.75 99 ARG A N 1
ATOM 685 C CA . ARG A 1 99 ? -3.014 -2.930 -9.105 1.00 98.75 99 ARG A CA 1
ATOM 686 C C . ARG A 1 99 ? -2.771 -2.357 -7.714 1.00 98.75 99 ARG A C 1
ATOM 688 O O . ARG A 1 99 ? -3.634 -2.505 -6.850 1.00 98.75 99 ARG A O 1
ATOM 695 N N . PHE A 1 100 ? -1.655 -1.660 -7.517 1.00 98.75 100 PHE A N 1
ATOM 696 C CA . PHE A 1 100 ? -1.320 -1.009 -6.254 1.00 98.75 100 PHE A CA 1
ATOM 697 C C . PHE A 1 100 ? -2.438 -0.071 -5.794 1.00 98.75 100 PHE A C 1
ATOM 699 O O . PHE A 1 100 ? -2.891 -0.174 -4.657 1.00 98.75 100 PHE A O 1
ATOM 706 N N . ASN A 1 101 ? -2.943 0.790 -6.681 1.00 98.81 101 ASN A N 1
ATOM 707 C CA . ASN A 1 101 ? -4.028 1.714 -6.355 1.00 98.81 101 ASN A CA 1
ATOM 708 C C . ASN A 1 101 ? -5.294 0.969 -5.909 1.00 98.81 101 ASN A C 1
ATOM 710 O O . ASN A 1 101 ? -5.936 1.375 -4.940 1.00 98.81 101 ASN A O 1
ATOM 714 N N . SER A 1 102 ? -5.635 -0.135 -6.581 1.00 98.75 102 SER A N 1
ATOM 715 C CA . SER A 1 102 ? -6.807 -0.942 -6.229 1.00 98.75 102 SER A CA 1
ATOM 716 C C . SER A 1 102 ? -6.674 -1.619 -4.859 1.00 98.75 102 SER A C 1
ATOM 718 O O . SER A 1 102 ? -7.611 -1.575 -4.064 1.00 98.75 102 SER A O 1
ATOM 720 N N . GLU A 1 103 ? -5.505 -2.182 -4.545 1.00 98.81 103 GLU A N 1
ATOM 721 C CA . GLU A 1 103 ? -5.252 -2.821 -3.249 1.00 98.81 103 GLU A CA 1
ATOM 722 C C . GLU A 1 103 ? -5.143 -1.786 -2.127 1.00 98.81 103 GLU A C 1
ATOM 724 O O . GLU A 1 103 ? -5.672 -1.990 -1.037 1.00 98.81 103 GLU A O 1
ATOM 729 N N . ASN A 1 104 ? -4.537 -0.631 -2.401 1.00 98.81 104 ASN A N 1
ATOM 730 C CA . ASN A 1 104 ? -4.466 0.470 -1.450 1.00 98.81 104 ASN A CA 1
ATOM 731 C C . ASN A 1 104 ? -5.861 1.016 -1.106 1.00 98.81 104 ASN A C 1
ATOM 733 O O . ASN A 1 104 ? -6.123 1.328 0.054 1.00 98.81 104 ASN A O 1
ATOM 737 N N . GLN A 1 105 ? -6.772 1.102 -2.082 1.00 98.81 105 GLN A N 1
ATOM 738 C CA . GLN A 1 105 ? -8.158 1.491 -1.815 1.00 98.81 105 GLN A CA 1
ATOM 739 C C . GLN A 1 105 ? -8.866 0.458 -0.930 1.00 98.81 105 GLN A C 1
ATOM 741 O O . GLN A 1 105 ? -9.457 0.828 0.081 1.00 98.81 105 GLN A O 1
ATOM 746 N N . ARG A 1 106 ? -8.748 -0.837 -1.259 1.00 98.75 106 ARG A N 1
ATOM 747 C CA . ARG A 1 106 ? -9.312 -1.920 -0.434 1.00 98.75 106 ARG A CA 1
ATOM 748 C C . ARG A 1 106 ? -8.786 -1.867 0.995 1.00 98.75 106 ARG A C 1
ATOM 750 O O . ARG A 1 106 ? -9.563 -1.945 1.939 1.00 98.75 106 ARG A O 1
ATOM 757 N N . TRP A 1 107 ? -7.480 -1.680 1.156 1.00 98.69 107 TRP A N 1
ATOM 758 C CA . TRP A 1 107 ? -6.857 -1.563 2.468 1.00 98.69 107 TRP A CA 1
ATOM 759 C C . TRP A 1 107 ? -7.399 -0.369 3.265 1.00 98.69 107 TRP A C 1
ATOM 761 O O . TRP A 1 107 ? -7.698 -0.520 4.449 1.00 98.69 107 TRP A O 1
ATOM 771 N N . GLN A 1 108 ? -7.574 0.797 2.634 1.00 98.75 108 GLN A N 1
ATOM 772 C CA . GLN A 1 108 ? -8.160 1.967 3.297 1.00 98.75 108 GLN A CA 1
ATOM 773 C C . GLN A 1 108 ? -9.602 1.707 3.745 1.00 98.75 108 GLN A C 1
ATOM 775 O O . GLN A 1 108 ? -9.957 2.026 4.882 1.00 98.75 108 GLN A O 1
ATOM 780 N N . ASP A 1 109 ? -10.413 1.080 2.891 1.00 98.69 109 ASP A N 1
ATOM 781 C CA . ASP A 1 109 ? -11.797 0.735 3.219 1.00 98.69 109 ASP A CA 1
ATOM 782 C C . ASP A 1 109 ? -11.855 -0.270 4.381 1.00 98.69 109 ASP A C 1
ATOM 784 O O . ASP A 1 109 ? -12.658 -0.128 5.306 1.00 98.69 109 ASP A O 1
ATOM 788 N N . ASP A 1 110 ? -10.987 -1.280 4.369 1.00 98.62 110 ASP A N 1
ATOM 789 C CA . ASP A 1 110 ? -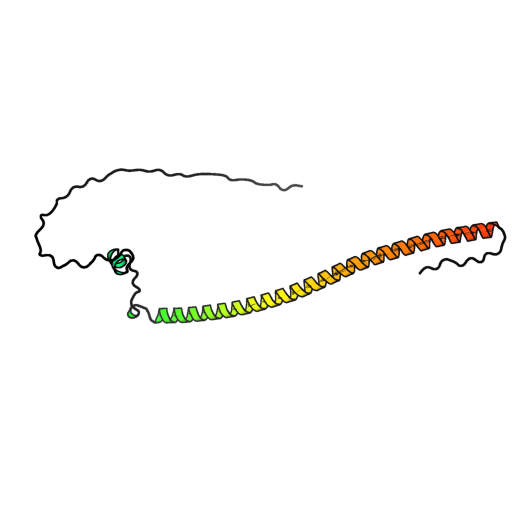10.890 -2.299 5.417 1.00 98.62 110 ASP A CA 1
ATOM 790 C C . ASP A 1 110 ? -10.420 -1.703 6.748 1.00 98.62 110 ASP A C 1
ATOM 792 O O . ASP A 1 110 ? -10.967 -2.028 7.810 1.00 98.62 110 ASP A O 1
ATOM 796 N N . ALA A 1 111 ? -9.447 -0.792 6.700 1.00 98.69 111 ALA A N 1
ATOM 797 C CA . ALA A 1 111 ? -8.957 -0.068 7.864 1.00 98.69 111 ALA A CA 1
ATOM 798 C C . ALA A 1 111 ? -10.056 0.817 8.470 1.00 98.69 111 ALA A C 1
ATOM 800 O O . ALA A 1 111 ? -10.247 0.812 9.690 1.00 98.69 111 ALA A O 1
ATOM 801 N N . ALA A 1 112 ? -10.827 1.519 7.633 1.00 98.56 112 ALA A N 1
ATOM 802 C CA . ALA A 1 112 ? -11.958 2.325 8.077 1.00 98.56 112 ALA A CA 1
ATOM 803 C C . ALA A 1 112 ? -13.032 1.459 8.754 1.00 98.56 112 ALA A C 1
ATOM 805 O O . ALA A 1 112 ? -13.429 1.750 9.886 1.00 98.56 112 ALA A O 1
ATOM 806 N N . ARG A 1 113 ? -13.438 0.345 8.123 1.00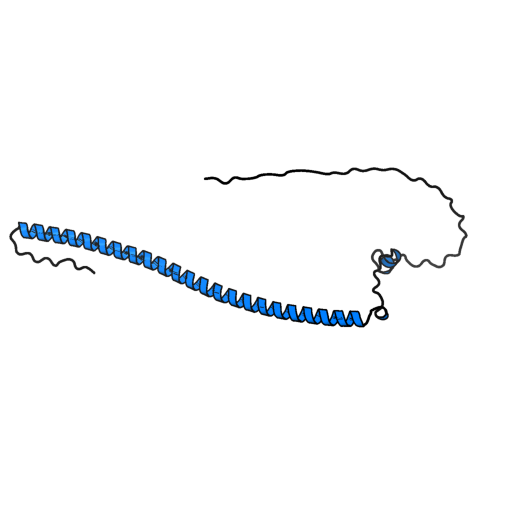 98.62 113 ARG A N 1
ATOM 807 C CA . ARG A 1 113 ? -14.413 -0.594 8.710 1.00 98.62 113 ARG A CA 1
ATOM 808 C C . ARG A 1 113 ? -13.927 -1.168 10.038 1.00 98.62 113 ARG A C 1
ATOM 810 O O . ARG A 1 113 ? -14.694 -1.210 10.997 1.00 98.62 113 ARG A O 1
ATOM 817 N N . SER A 1 114 ? -12.658 -1.563 10.117 1.00 98.44 114 SER A N 1
ATOM 818 C CA . SER A 1 114 ? -12.062 -2.116 11.341 1.00 98.44 114 SER A CA 1
ATOM 819 C C . SER A 1 114 ? -12.005 -1.084 12.468 1.00 98.44 114 SER A C 1
ATOM 821 O O . SER A 1 114 ? -12.305 -1.402 13.618 1.00 98.44 114 SER A O 1
ATOM 823 N N . SER A 1 115 ? -11.673 0.168 12.143 1.00 98.38 115 SER A N 1
ATOM 824 C CA . SER A 1 115 ? -11.668 1.272 13.105 1.00 98.38 115 SER A CA 1
ATOM 825 C C . SER A 1 115 ? -13.066 1.523 13.675 1.00 98.38 115 SER A C 1
ATOM 827 O O . SER A 1 115 ? -13.235 1.570 14.895 1.00 98.38 115 SER A O 1
ATOM 829 N N . THR A 1 116 ? -14.087 1.594 12.814 1.00 98.50 116 THR A N 1
ATOM 830 C CA . THR A 1 116 ? -15.484 1.728 13.248 1.00 98.50 116 THR A CA 1
ATOM 831 C C . THR A 1 116 ? -15.923 0.543 14.103 1.00 98.50 116 THR A C 1
ATOM 833 O O . THR A 1 116 ? -16.501 0.753 15.167 1.00 98.50 116 THR A O 1
ATOM 836 N N . ALA A 1 117 ? -15.617 -0.690 13.688 1.00 98.56 117 ALA A N 1
ATOM 837 C CA . ALA A 1 117 ? -15.967 -1.891 14.442 1.00 98.56 117 ALA A CA 1
ATOM 838 C C . ALA A 1 117 ? -15.344 -1.895 15.844 1.00 98.56 117 ALA A C 1
ATOM 840 O O . ALA A 1 117 ? -16.013 -2.263 16.806 1.00 98.56 117 ALA A O 1
ATOM 841 N N . ARG A 1 118 ? -14.096 -1.426 15.983 1.00 98.56 118 ARG A N 1
ATOM 842 C CA . ARG A 1 118 ? -13.443 -1.297 17.291 1.00 98.56 118 ARG A CA 1
ATOM 843 C C . ARG A 1 118 ? -14.176 -0.319 18.205 1.00 98.56 118 ARG A C 1
ATOM 845 O O . ARG A 1 118 ? -14.450 -0.667 19.346 1.00 98.56 118 ARG A O 1
ATOM 852 N N . VAL A 1 119 ? -14.521 0.868 17.706 1.00 98.62 119 VAL A N 1
ATOM 853 C CA . VAL A 1 119 ? -15.248 1.874 18.502 1.00 98.62 119 VAL A CA 1
ATOM 854 C C . VAL A 1 119 ? -16.610 1.340 18.954 1.00 98.62 119 VAL A C 1
ATOM 856 O O . VAL A 1 119 ? -16.990 1.533 20.105 1.00 98.62 119 VAL A O 1
ATOM 859 N N . GLN A 1 120 ? -17.330 0.641 18.071 1.00 98.62 120 GLN A N 1
ATOM 860 C CA . GLN A 1 120 ? -18.612 0.027 18.431 1.00 98.62 120 GLN A CA 1
ATOM 861 C C . GLN A 1 120 ? -18.439 -1.062 19.488 1.00 98.62 120 GLN A C 1
ATOM 863 O O . GLN A 1 120 ? -19.132 -1.048 20.496 1.00 98.62 120 GLN A O 1
ATOM 868 N N . TRP A 1 121 ? -17.453 -1.945 19.319 1.00 98.62 121 TRP A N 1
ATOM 869 C CA . TRP A 1 121 ? -17.155 -2.978 20.306 1.00 98.62 121 TRP A CA 1
ATOM 870 C C . TRP A 1 121 ? -16.804 -2.389 21.682 1.00 98.62 121 TRP A C 1
ATOM 872 O O . TRP A 1 121 ? -17.299 -2.871 22.699 1.00 98.62 121 TRP A O 1
ATOM 882 N N . GLU A 1 122 ? -15.999 -1.324 21.735 1.00 98.75 122 GLU A N 1
ATOM 883 C CA . GLU A 1 122 ? -15.674 -0.632 22.990 1.00 98.75 122 GLU A CA 1
ATOM 884 C C . GLU A 1 122 ? -16.937 -0.066 23.665 1.00 98.75 122 GLU A C 1
ATOM 886 O O . GLU A 1 122 ? -17.104 -0.194 24.883 1.00 98.75 122 GLU A O 1
ATOM 891 N N . ALA A 1 123 ? -17.855 0.510 22.882 1.00 98.69 123 ALA A N 1
ATOM 892 C CA . ALA A 1 123 ? -19.135 1.010 23.378 1.00 98.69 123 ALA A CA 1
ATOM 893 C C . ALA A 1 123 ? -20.048 -0.121 23.883 1.00 98.69 123 ALA A C 1
ATOM 895 O O . ALA A 1 123 ? -20.628 0.000 24.965 1.00 98.69 123 ALA A O 1
ATOM 896 N N . ASP A 1 124 ? -20.128 -1.233 23.154 1.00 98.50 124 ASP A N 1
ATOM 897 C CA . ASP A 1 124 ? -20.928 -2.403 23.523 1.00 98.50 124 ASP A CA 1
ATOM 898 C C . ASP A 1 124 ? -20.416 -3.044 24.816 1.00 98.50 124 ASP A C 1
ATOM 900 O O . ASP A 1 124 ? -21.201 -3.370 25.708 1.00 98.50 124 ASP A O 1
ATOM 904 N N . VAL A 1 125 ? -19.094 -3.159 24.973 1.00 98.75 125 VAL A N 1
ATOM 905 C CA . VAL A 1 125 ? -18.470 -3.644 26.212 1.00 98.75 125 VAL A CA 1
ATOM 906 C C . VAL A 1 125 ? -18.793 -2.716 27.381 1.00 98.75 125 VAL A C 1
ATOM 908 O O . VAL A 1 125 ? -19.171 -3.186 28.456 1.00 98.75 125 VAL A O 1
ATOM 911 N N . ALA A 1 126 ? -18.693 -1.398 27.193 1.00 98.62 126 ALA A N 1
ATOM 912 C CA . ALA A 1 126 ? -19.057 -0.440 28.233 1.00 98.62 126 ALA A CA 1
ATOM 913 C C . ALA A 1 126 ? -20.546 -0.547 28.615 1.00 98.62 126 ALA A C 1
ATOM 915 O O . ALA A 1 126 ? -20.885 -0.535 29.803 1.00 98.62 126 ALA A O 1
ATOM 916 N N . ALA A 1 127 ? -21.433 -0.707 27.630 1.00 98.38 127 ALA A N 1
ATOM 917 C CA . ALA A 1 127 ? -22.865 -0.882 27.845 1.00 98.38 127 ALA A CA 1
ATOM 918 C C . ALA A 1 127 ? -23.186 -2.190 28.586 1.00 98.38 127 ALA A C 1
ATOM 920 O O . ALA A 1 127 ? -23.976 -2.172 29.537 1.00 98.38 127 ALA A O 1
ATOM 921 N N . ALA A 1 128 ? -22.541 -3.296 28.207 1.00 97.94 128 ALA A N 1
ATOM 922 C CA . ALA A 1 128 ? -22.679 -4.595 28.858 1.00 97.94 128 ALA A CA 1
ATOM 923 C C . ALA A 1 128 ? -22.209 -4.543 30.319 1.00 97.94 128 ALA A C 1
ATOM 925 O O . ALA A 1 128 ? -22.949 -4.937 31.221 1.00 97.94 128 ALA A O 1
ATOM 926 N N . ASN A 1 129 ? -21.038 -3.952 30.577 1.00 98.12 129 ASN A N 1
ATOM 927 C CA . ASN A 1 129 ? -20.518 -3.770 31.934 1.00 98.12 129 ASN A CA 1
ATOM 928 C C . 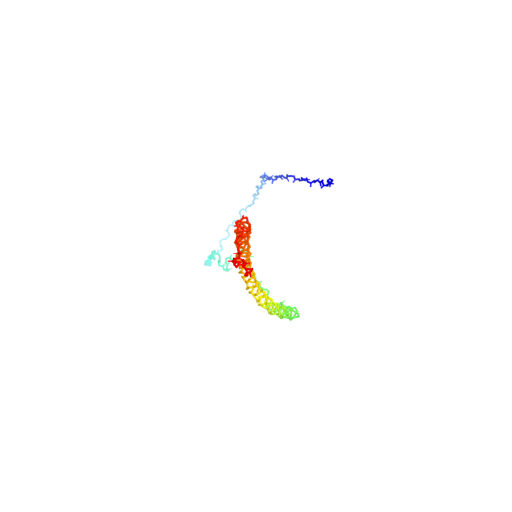ASN A 1 129 ? -21.460 -2.907 32.791 1.00 98.12 129 ASN A C 1
ATOM 930 O O . ASN A 1 129 ? -21.732 -3.225 33.951 1.00 98.12 129 ASN A O 1
ATOM 934 N N . ALA A 1 130 ? -22.018 -1.833 32.223 1.00 97.88 130 ALA A N 1
ATOM 935 C CA . ALA A 1 130 ? -22.990 -0.996 32.919 1.00 97.88 130 ALA A CA 1
ATOM 936 C C . ALA A 1 130 ? -24.307 -1.739 33.209 1.00 97.88 130 ALA A C 1
ATOM 938 O O . ALA A 1 130 ? -24.906 -1.535 34.269 1.00 97.88 130 ALA A O 1
ATOM 939 N N . ALA A 1 131 ? -24.769 -2.592 32.289 1.00 97.19 131 ALA A N 1
ATOM 940 C CA . ALA A 1 131 ? -25.948 -3.433 32.482 1.00 97.19 131 ALA A CA 1
ATOM 941 C C . ALA A 1 131 ? -25.728 -4.469 33.587 1.00 97.19 131 ALA A C 1
ATOM 943 O O . ALA A 1 131 ? -26.565 -4.580 34.484 1.00 97.19 131 ALA A O 1
ATOM 944 N N . GLN A 1 132 ? -24.573 -5.136 33.590 1.00 97.19 132 GLN A N 1
ATOM 945 C CA . GLN A 1 132 ? -24.194 -6.070 34.644 1.00 97.19 132 GLN A CA 1
ATOM 946 C C . GLN A 1 132 ? -24.164 -5.383 36.014 1.00 97.19 132 GLN A C 1
ATOM 948 O O . GLN A 1 132 ? -24.790 -5.863 36.958 1.00 97.19 132 GLN A O 1
ATOM 953 N N . ALA A 1 133 ? -23.522 -4.216 36.115 1.00 97.38 133 ALA A N 1
ATOM 954 C CA . ALA A 1 133 ? -23.456 -3.469 37.367 1.00 97.38 133 ALA A CA 1
ATOM 955 C C . ALA A 1 133 ? -24.844 -3.027 37.870 1.00 97.38 133 ALA A C 1
ATOM 957 O O . ALA A 1 133 ? -25.075 -2.967 39.079 1.00 97.38 133 ALA A O 1
ATOM 958 N N . ARG A 1 134 ? -25.783 -2.694 36.969 1.00 96.94 134 ARG A N 1
ATOM 959 C CA . ARG A 1 134 ? -27.182 -2.416 37.347 1.00 96.94 134 ARG A CA 1
ATOM 960 C C . ARG A 1 134 ? -27.857 -3.664 37.903 1.00 96.94 134 ARG A C 1
ATOM 962 O O . ARG A 1 134 ? -28.397 -3.602 39.003 1.00 96.94 134 ARG A O 1
ATOM 969 N N . TRP A 1 135 ? -27.765 -4.781 37.186 1.00 96.25 135 TRP A N 1
ATOM 970 C CA . TRP A 1 135 ? -28.362 -6.044 37.609 1.00 96.25 135 TRP A CA 1
ATOM 971 C C . TRP A 1 135 ? -27.820 -6.518 38.964 1.00 96.25 135 TRP A C 1
ATOM 973 O O . TRP A 1 135 ? -28.582 -6.972 39.811 1.00 96.25 135 TRP A O 1
ATOM 983 N N . GLU A 1 136 ? -26.519 -6.362 39.219 1.00 96.88 136 GLU A N 1
ATOM 984 C CA . GLU A 1 136 ? -25.907 -6.663 40.519 1.00 96.88 136 GLU A CA 1
ATOM 985 C C . GLU A 1 136 ? -26.504 -5.834 41.662 1.00 96.88 136 GLU A C 1
ATOM 987 O O . GLU A 1 136 ? -26.809 -6.386 42.721 1.00 96.88 136 GLU A O 1
ATOM 992 N N . ARG A 1 137 ? -26.735 -4.532 41.448 1.00 96.88 137 ARG A N 1
ATOM 993 C CA . ARG A 1 137 ? -27.383 -3.669 42.449 1.00 96.88 137 ARG A CA 1
ATOM 994 C C . ARG A 1 137 ? -28.846 -4.035 42.671 1.00 96.88 137 ARG A C 1
ATOM 996 O O . ARG A 1 137 ? -29.283 -4.092 43.816 1.00 96.88 137 ARG A O 1
ATOM 1003 N N . GLU A 1 138 ? -29.590 -4.287 41.598 1.00 96.12 138 GLU A N 1
ATOM 1004 C CA . GLU A 1 138 ? -30.997 -4.695 41.677 1.00 96.12 138 GLU A CA 1
ATOM 1005 C C . GLU A 1 138 ? -31.147 -6.036 42.401 1.00 96.12 138 GLU A C 1
ATOM 1007 O O . GLU A 1 138 ? -32.018 -6.180 43.256 1.00 96.12 138 GLU A O 1
ATOM 1012 N N . ARG A 1 139 ? -30.252 -6.994 42.129 1.00 95.81 139 ARG A N 1
ATOM 1013 C CA . ARG A 1 139 ? -30.201 -8.277 42.840 1.00 95.81 139 ARG A CA 1
ATOM 1014 C C . ARG A 1 139 ? -29.927 -8.087 44.326 1.00 95.81 139 ARG A C 1
ATOM 1016 O O . ARG A 1 139 ? -30.657 -8.634 45.141 1.00 95.81 139 ARG A O 1
ATOM 1023 N N . ALA A 1 140 ? -28.930 -7.276 44.679 1.00 96.62 140 ALA A N 1
ATOM 1024 C CA . ALA A 1 140 ? -28.609 -7.006 46.078 1.00 96.62 140 ALA A CA 1
ATOM 1025 C C . ALA A 1 140 ? -29.773 -6.327 46.826 1.00 96.62 140 ALA A C 1
ATOM 1027 O O . ALA A 1 140 ? -30.052 -6.672 47.974 1.00 96.62 140 ALA A O 1
ATOM 1028 N N . ALA A 1 141 ? -30.474 -5.389 46.179 1.00 94.94 141 ALA A N 1
ATOM 1029 C CA . ALA A 1 141 ? -31.660 -4.747 46.745 1.00 94.94 141 ALA A CA 1
ATOM 1030 C C . ALA A 1 141 ? -32.805 -5.751 46.955 1.00 94.94 141 ALA A C 1
ATOM 1032 O O . ALA A 1 141 ? -33.377 -5.813 48.042 1.00 94.94 141 ALA A O 1
ATOM 1033 N N . TYR A 1 142 ? -33.079 -6.588 45.952 1.00 93.94 142 TYR A N 1
ATOM 1034 C CA . TYR A 1 142 ? -34.067 -7.659 46.049 1.00 93.94 142 TYR A CA 1
ATOM 1035 C C . TYR A 1 142 ? -33.749 -8.636 47.190 1.00 93.94 142 TYR A C 1
ATOM 1037 O O . TYR A 1 142 ? -34.623 -8.951 47.998 1.00 93.94 142 TYR A O 1
ATOM 1045 N N . ASP A 1 143 ? -32.493 -9.075 47.308 1.00 94.25 143 ASP A N 1
ATOM 1046 C CA . ASP A 1 143 ? -32.063 -9.992 48.366 1.00 94.25 143 ASP A CA 1
ATOM 1047 C C . ASP A 1 143 ? -32.276 -9.378 49.763 1.00 94.25 143 ASP A C 1
ATOM 1049 O O . ASP A 1 143 ? -32.741 -10.062 50.683 1.00 94.25 143 ASP A O 1
ATOM 1053 N N . ALA A 1 144 ? -32.012 -8.075 49.919 1.00 94.62 144 ALA A N 1
ATOM 1054 C CA . ALA A 1 144 ? -32.267 -7.344 51.158 1.00 94.62 144 ALA A CA 1
ATOM 1055 C C . ALA A 1 144 ? -33.770 -7.232 51.482 1.00 94.62 144 ALA A C 1
ATOM 1057 O O . ALA A 1 144 ? -34.170 -7.452 52.630 1.00 94.62 144 ALA A O 1
ATOM 1058 N N . GLU A 1 145 ? -34.619 -6.945 50.490 1.00 92.56 145 GLU A N 1
ATOM 1059 C CA . GLU A 1 145 ? -36.079 -6.897 50.656 1.00 92.56 145 GLU A CA 1
ATOM 1060 C C . GLU A 1 145 ? -36.656 -8.260 51.053 1.00 92.56 145 GLU A C 1
ATOM 1062 O O . GLU A 1 145 ? -37.470 -8.356 51.979 1.00 92.56 145 GLU A O 1
ATOM 1067 N N . VAL A 1 146 ? -36.198 -9.332 50.401 1.00 92.25 146 VAL A N 1
ATOM 1068 C CA . VAL A 1 146 ? -36.589 -10.705 50.732 1.00 92.25 146 VAL A CA 1
ATOM 1069 C C . VAL A 1 146 ? -36.166 -11.055 52.159 1.00 92.25 146 VAL A C 1
ATOM 1071 O O . VAL A 1 146 ? -36.964 -11.628 52.906 1.00 92.25 146 VAL A O 1
ATOM 1074 N N . ALA A 1 147 ? -34.948 -10.695 52.575 1.00 93.25 147 ALA A N 1
ATOM 1075 C CA . ALA A 1 147 ? -34.473 -10.926 53.938 1.00 93.25 147 ALA A CA 1
ATOM 1076 C C . ALA A 1 147 ? -35.319 -10.176 54.985 1.00 93.25 147 ALA A C 1
ATOM 1078 O O . ALA A 1 147 ? -35.762 -10.783 55.964 1.00 93.25 147 ALA A O 1
ATOM 1079 N N . ALA A 1 148 ? -35.614 -8.892 54.757 1.00 91.94 148 ALA A N 1
ATOM 1080 C CA . ALA A 1 148 ? -36.463 -8.091 55.641 1.00 91.94 148 ALA A CA 1
ATOM 1081 C C . ALA A 1 148 ? -37.900 -8.635 55.714 1.00 91.94 148 ALA A C 1
ATOM 1083 O O . ALA A 1 148 ? -38.500 -8.711 56.790 1.00 91.94 148 ALA A O 1
ATOM 1084 N N . CYS A 1 149 ? -38.452 -9.070 54.579 1.00 90.75 149 CYS A N 1
ATOM 1085 C CA . CYS A 1 149 ? -39.768 -9.689 54.528 1.00 90.75 149 CYS A CA 1
ATOM 1086 C C . CYS A 1 149 ? -39.816 -10.987 55.349 1.00 90.75 149 CYS A C 1
ATOM 1088 O O . CYS A 1 149 ? -40.699 -11.126 56.202 1.00 90.75 149 CYS A O 1
ATOM 1090 N N . ARG A 1 150 ? -38.828 -11.879 55.177 1.00 90.75 150 ARG A N 1
ATOM 1091 C CA . ARG A 1 150 ? -38.698 -13.120 55.962 1.00 90.75 150 ARG A CA 1
ATOM 1092 C C . ARG A 1 150 ? -38.613 -12.843 57.463 1.00 90.75 150 ARG A C 1
ATOM 1094 O O . ARG A 1 150 ? -39.293 -13.512 58.234 1.00 90.75 150 ARG A O 1
ATOM 1101 N N . ALA A 1 151 ? -37.850 -11.829 57.873 1.00 93.00 151 ALA A N 1
ATOM 1102 C CA . ALA A 1 151 ? -37.750 -11.424 59.276 1.00 93.00 151 ALA A CA 1
ATOM 1103 C C . ALA A 1 151 ? -39.083 -10.902 59.855 1.00 93.00 151 ALA A C 1
ATOM 1105 O O . ALA A 1 151 ? -39.328 -11.038 61.049 1.00 93.00 151 ALA A O 1
ATOM 1106 N N . SER A 1 152 ? -39.963 -10.337 59.018 1.00 91.00 152 SER A N 1
ATOM 1107 C CA . SER A 1 152 ? -41.267 -9.799 59.441 1.00 91.00 152 SER A CA 1
ATOM 1108 C C . SER A 1 152 ? -42.383 -10.844 59.601 1.00 91.00 152 SER A C 1
ATOM 1110 O O . SER A 1 152 ? -43.472 -10.494 60.048 1.00 91.00 152 SER A O 1
ATOM 1112 N N . GLY A 1 153 ? -42.160 -12.102 59.199 1.00 87.62 153 GLY A N 1
ATOM 1113 C CA . GLY A 1 153 ? -43.169 -13.173 59.256 1.00 87.62 153 GLY A CA 1
ATOM 1114 C C . GLY A 1 153 ? -44.330 -13.037 58.255 1.00 87.62 153 GLY A C 1
ATOM 1115 O O . GLY A 1 153 ? -45.278 -13.818 58.305 1.00 87.62 153 GLY A O 1
ATOM 1116 N N . ARG A 1 154 ? -44.278 -12.058 57.342 1.00 83.00 154 ARG A N 1
ATOM 1117 C CA . ARG A 1 154 ? -45.281 -11.843 56.283 1.00 83.00 154 ARG A CA 1
ATOM 1118 C C . ARG A 1 154 ? -44.986 -12.709 55.052 1.00 83.00 154 ARG A C 1
ATOM 1120 O O . ARG A 1 154 ? -43.852 -13.116 54.825 1.00 83.00 154 ARG A O 1
ATOM 1127 N N . THR A 1 155 ? -46.004 -12.953 54.222 1.00 79.81 155 THR A N 1
ATOM 1128 C CA . THR A 1 155 ? -45.821 -13.602 52.909 1.00 79.81 155 THR A CA 1
ATOM 1129 C C . THR A 1 155 ? -45.171 -12.626 51.924 1.00 79.81 155 THR A C 1
ATOM 1131 O O . THR A 1 155 ? -45.653 -11.506 51.767 1.00 79.81 155 THR A O 1
ATOM 1134 N N . CYS A 1 156 ? -44.086 -13.043 51.264 1.00 79.69 156 CYS A N 1
ATOM 1135 C CA . CYS A 1 156 ? -43.315 -12.193 50.354 1.00 79.69 156 CYS A CA 1
ATOM 1136 C C . CYS A 1 156 ? -43.808 -12.323 48.909 1.00 79.69 156 CYS A C 1
ATOM 1138 O O . CYS A 1 156 ? -43.852 -13.427 48.371 1.00 79.69 156 CYS A O 1
ATOM 1140 N N . ILE A 1 157 ? -44.127 -11.192 48.274 1.00 75.19 157 ILE A N 1
ATOM 1141 C CA . ILE A 1 157 ? -44.385 -11.094 46.831 1.00 75.19 157 ILE A CA 1
ATOM 1142 C C . ILE A 1 157 ? -43.510 -9.959 46.296 1.00 75.19 157 ILE A C 1
ATOM 1144 O O . ILE A 1 157 ? -43.950 -8.818 46.185 1.00 75.19 157 ILE A O 1
ATOM 1148 N N . THR A 1 158 ? -42.245 -10.261 46.019 1.00 74.81 158 THR A N 1
ATOM 1149 C CA . THR A 1 158 ? -41.324 -9.360 45.320 1.00 74.81 158 THR A CA 1
ATOM 1150 C C . THR A 1 158 ? -40.925 -10.021 43.999 1.00 74.81 158 THR A C 1
ATOM 1152 O O . THR A 1 158 ? -40.520 -11.185 44.002 1.00 74.81 158 THR A O 1
ATOM 1155 N N . PRO A 1 159 ? -41.086 -9.351 42.844 1.00 75.50 159 PRO A N 1
ATOM 1156 C CA . PRO A 1 159 ? -40.633 -9.902 41.575 1.00 75.50 159 PRO A CA 1
ATOM 1157 C C . PRO A 1 159 ? -39.101 -9.883 41.522 1.00 75.50 159 PRO A C 1
ATOM 1159 O O . PRO A 1 159 ? -38.477 -8.862 41.801 1.00 75.50 159 PRO A O 1
ATOM 1162 N N . SER A 1 160 ? -38.497 -11.017 41.162 1.00 76.56 160 SER A N 1
ATOM 1163 C CA . SER A 1 160 ? -37.043 -11.115 41.002 1.00 76.56 160 SER A CA 1
ATOM 1164 C C . SER A 1 160 ? -36.561 -10.201 39.871 1.00 76.56 160 SER A C 1
ATOM 1166 O O . SER A 1 160 ? -37.203 -10.159 38.812 1.00 76.56 160 SER A O 1
ATOM 1168 N N . PRO A 1 161 ? -35.401 -9.535 40.023 1.00 82.06 161 PRO A N 1
ATOM 1169 C CA . PRO A 1 161 ? -34.783 -8.824 38.916 1.00 82.06 161 PRO A CA 1
ATOM 1170 C C . PRO A 1 161 ? -34.454 -9.816 37.799 1.00 82.06 161 PRO A C 1
ATOM 1172 O O . PRO A 1 161 ? -33.885 -10.885 38.037 1.00 82.06 161 PRO A O 1
ATOM 1175 N N . SER A 1 162 ? -34.856 -9.473 36.578 1.00 77.69 162 SER A N 1
ATOM 1176 C CA . SER A 1 162 ? -34.618 -10.297 35.393 1.00 77.69 162 SER A CA 1
ATOM 1177 C C . SER A 1 162 ? -33.301 -9.887 34.735 1.00 77.69 162 SER A C 1
ATOM 1179 O O . SER A 1 162 ? -33.091 -8.687 34.540 1.00 77.69 162 SER A O 1
ATOM 1181 N N . PRO A 1 163 ? -32.427 -10.837 34.359 1.00 70.44 163 PRO A N 1
ATOM 1182 C CA . PRO A 1 163 ? -31.325 -10.522 33.462 1.00 70.44 163 PRO A CA 1
ATOM 1183 C C . PRO A 1 163 ? -31.928 -10.111 32.111 1.00 70.44 163 PRO A C 1
ATOM 1185 O O . PRO A 1 163 ? -32.755 -10.838 31.559 1.00 70.44 163 PRO A O 1
ATOM 1188 N N . LYS A 1 164 ? -31.578 -8.917 31.631 1.00 60.22 164 LYS A N 1
ATOM 1189 C CA . LYS A 1 164 ? -31.921 -8.452 30.284 1.00 60.22 164 LYS A CA 1
ATOM 1190 C C . LYS A 1 164 ? -30.735 -8.626 29.360 1.00 60.22 164 LYS A C 1
ATOM 1192 O O . LYS A 1 164 ? -29.612 -8.332 29.827 1.00 60.22 164 LYS A O 1
#